Protein AF-A0A8T4QSX1-F1 (afdb_monomer)

Nearest PDB structures (foldseek):
  5jki-assembly1_A  TM=8.114E-01  e=7.889E-05  Bacillus subtilis subsp. subtilis str. 168
  6ebu-assembly1_A  TM=8.485E-01  e=3.230E-04  Aquifex aeolicus VF5
  5cwb-assembly1_A  TM=5.114E-01  e=4.850E+00  synthetic construct

Foldseek 3Di:
DDPPPVVVVVVVVLVVLVVLLVCLDPVVLVVVLVVCCVVPVVLSVLLVVLLVVLVVVQLVCLLVDADAFQDHDDAPDPVSSSVRRLAAPSSLLSLLLVLVSCCVVPVDPVSNVVSVVSSVSNVVSCVSNRSYDPVNNVRSNVSNVVSNVVSVVD

Secondary structure (DSSP, 8-state):
-----HHHHHHHHHHHHHHHHHTTSHHHHHHHHHHHHHH-HHHHHHHHHHHHHHHHHHHHHHHHS-PPPSS-----SHHHHHHH--SS-HHHHHHHHHHHHHHHHH--HHHHHHHHHHHHHHHHHHHHTTS--HHHHHHHHHHHHHHHHHHHT-

Solvent-accessible surface area (backbone atoms only — not comparable to full-atom values): 8097 Å² total; per-residue (Å²): 133,80,78,71,56,61,68,60,54,48,51,55,50,53,52,53,34,50,58,47,40,44,73,47,33,72,68,46,53,52,52,53,33,57,58,27,49,78,77,39,50,69,59,18,50,52,51,54,54,45,52,51,49,53,49,54,52,39,51,51,44,10,68,74,48,71,35,78,26,82,61,77,73,90,61,94,45,74,68,46,48,42,67,48,23,22,36,45,22,65,44,37,12,50,43,47,27,48,43,52,54,48,40,72,74,65,70,43,70,68,58,50,54,51,42,52,50,50,43,51,49,33,53,48,29,36,44,75,71,35,50,32,58,72,65,17,39,50,47,6,39,51,50,15,48,52,48,42,56,59,58,74,74,104

Structure (mmCIF, N/CA/C/O backbone):
data_AF-A0A8T4QSX1-F1
#
_entry.id   AF-A0A8T4QSX1-F1
#
loop_
_atom_site.group_PDB
_atom_site.id
_atom_site.type_symbol
_atom_site.label_atom_id
_atom_site.label_alt_id
_atom_site.label_comp_id
_atom_site.label_asym_id
_atom_site.label_entity_id
_atom_site.label_seq_id
_atom_site.pdbx_PDB_ins_code
_atom_site.Cartn_x
_atom_site.Cartn_y
_atom_site.Cartn_z
_atom_site.occupancy
_atom_site.B_iso_or_equiv
_atom_site.auth_seq_id
_atom_site.auth_comp_id
_atom_site.auth_asym_id
_atom_site.auth_atom_id
_atom_site.pdbx_PDB_model_num
ATOM 1 N N . MET A 1 1 ? 6.524 -16.525 42.268 1.00 45.25 1 MET A N 1
ATOM 2 C CA . MET A 1 1 ? 6.135 -16.645 40.847 1.00 45.25 1 MET A CA 1
ATOM 3 C C . MET A 1 1 ? 5.733 -15.250 40.384 1.00 45.25 1 MET A C 1
ATOM 5 O O . MET A 1 1 ? 4.683 -14.769 40.785 1.00 45.25 1 MET A O 1
ATOM 9 N N . LYS A 1 2 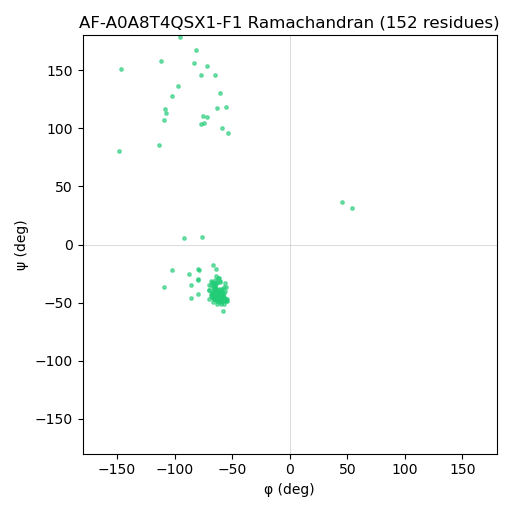? 6.650 -14.515 39.737 1.00 48.66 2 LYS A N 1
ATOM 10 C CA . LYS A 1 2 ? 6.437 -13.104 39.379 1.00 48.66 2 LYS A CA 1
ATOM 11 C C . LYS A 1 2 ? 5.270 -13.031 38.394 1.00 48.66 2 LYS A C 1
ATOM 13 O O . LYS A 1 2 ? 5.377 -13.590 37.307 1.00 48.66 2 LYS A O 1
ATOM 18 N N . PHE A 1 3 ? 4.192 -12.351 38.780 1.00 52.03 3 PHE A N 1
ATOM 19 C CA . PHE A 1 3 ? 3.229 -11.788 37.839 1.00 52.03 3 PHE A CA 1
ATOM 20 C C . PHE A 1 3 ? 4.035 -10.934 36.856 1.00 52.03 3 PHE A C 1
ATOM 22 O O . PHE A 1 3 ? 4.422 -9.808 37.169 1.00 52.03 3 PHE A O 1
ATOM 29 N N . PHE A 1 4 ? 4.390 -11.502 35.703 1.00 57.56 4 PHE A N 1
ATOM 30 C CA . PHE A 1 4 ? 4.861 -10.716 34.576 1.00 57.56 4 PHE A CA 1
ATOM 31 C C . PHE A 1 4 ? 3.768 -9.691 34.309 1.00 57.56 4 PHE A C 1
ATOM 33 O O . PHE A 1 4 ? 2.617 -10.056 34.085 1.00 57.56 4 PHE A O 1
ATOM 40 N N . ASN A 1 5 ? 4.125 -8.418 34.449 1.00 65.50 5 ASN A N 1
ATOM 41 C CA . ASN A 1 5 ? 3.210 -7.296 34.354 1.00 65.50 5 ASN A CA 1
ATOM 42 C C . ASN A 1 5 ? 2.547 -7.333 32.969 1.00 65.50 5 ASN A C 1
ATOM 44 O O . ASN A 1 5 ? 3.171 -6.979 31.968 1.00 65.50 5 ASN A O 1
ATOM 48 N N . THR A 1 6 ? 1.314 -7.831 32.902 1.00 76.06 6 THR A N 1
ATOM 49 C CA . THR A 1 6 ? 0.568 -8.053 31.655 1.00 76.06 6 THR A CA 1
ATOM 50 C C . THR A 1 6 ? 0.457 -6.766 30.846 1.00 76.06 6 THR A C 1
ATOM 52 O O . THR A 1 6 ? 0.575 -6.805 29.626 1.00 76.06 6 THR A O 1
ATOM 55 N N . ALA A 1 7 ? 0.380 -5.616 31.521 1.00 77.62 7 ALA A N 1
ATOM 56 C CA . ALA A 1 7 ? 0.402 -4.297 30.897 1.00 77.62 7 ALA A CA 1
ATOM 57 C C . ALA A 1 7 ? 1.734 -3.974 30.192 1.00 77.62 7 ALA A C 1
ATOM 59 O O . ALA A 1 7 ? 1.736 -3.367 29.123 1.00 77.62 7 ALA A O 1
ATOM 60 N N . TYR A 1 8 ? 2.874 -4.392 30.755 1.00 79.69 8 TYR A N 1
ATOM 61 C CA . TYR A 1 8 ? 4.186 -4.195 30.127 1.00 79.69 8 TYR A CA 1
ATOM 62 C C . TYR A 1 8 ? 4.334 -5.052 28.866 1.00 79.69 8 TYR A C 1
ATOM 64 O O . TYR A 1 8 ? 4.782 -4.562 27.831 1.00 79.69 8 TYR A O 1
ATOM 72 N N . LEU A 1 9 ? 3.915 -6.319 28.942 1.00 80.06 9 LEU A N 1
ATOM 73 C CA . LEU A 1 9 ? 3.920 -7.222 27.791 1.00 80.06 9 LEU A CA 1
ATOM 74 C C . LEU A 1 9 ? 2.982 -6.727 26.689 1.00 80.06 9 LEU A C 1
ATOM 76 O O . LEU A 1 9 ? 3.373 -6.711 25.526 1.00 80.06 9 LEU A O 1
ATOM 80 N N . GLN A 1 10 ? 1.786 -6.270 27.056 1.00 81.25 10 GLN A N 1
ATOM 81 C CA . GLN A 1 10 ? 0.819 -5.732 26.107 1.00 81.25 10 GLN A CA 1
ATOM 82 C C . GLN A 1 10 ? 1.351 -4.478 25.412 1.00 81.25 10 GLN A C 1
ATOM 84 O O . GLN A 1 10 ? 1.357 -4.430 24.189 1.00 81.25 10 GLN A O 1
ATOM 89 N N . LYS A 1 11 ? 1.928 -3.528 26.159 1.00 83.50 11 LYS A N 1
ATOM 90 C CA . LYS A 1 11 ? 2.575 -2.349 25.566 1.00 83.50 11 LYS A CA 1
ATOM 91 C C . LYS A 1 11 ? 3.684 -2.732 24.580 1.00 83.50 11 LYS A C 1
ATOM 93 O O . LYS A 1 11 ? 3.747 -2.190 23.484 1.00 83.50 11 LYS A O 1
ATOM 98 N N . HIS A 1 12 ? 4.537 -3.687 24.948 1.00 84.19 12 HIS A N 1
ATOM 99 C CA . HIS A 1 12 ? 5.621 -4.137 24.076 1.00 84.19 12 HIS A CA 1
ATOM 100 C C . HIS A 1 12 ? 5.109 -4.819 22.793 1.00 84.19 12 HIS A C 1
ATOM 102 O O . HIS A 1 12 ? 5.710 -4.670 21.729 1.00 84.19 12 HIS A O 1
ATOM 108 N N . LEU A 1 13 ? 4.000 -5.562 22.877 1.00 84.06 13 LEU A N 1
ATOM 109 C CA . LEU A 1 13 ? 3.334 -6.139 21.708 1.00 84.06 13 LEU A CA 1
ATOM 110 C C . LEU A 1 13 ? 2.701 -5.055 20.829 1.00 84.06 13 LEU A C 1
ATOM 112 O O . LEU A 1 13 ? 2.862 -5.101 19.612 1.00 84.06 13 LEU A O 1
ATOM 116 N N . ASP A 1 14 ? 2.044 -4.065 21.427 1.00 85.50 14 ASP A N 1
ATOM 117 C CA . ASP A 1 14 ? 1.426 -2.951 20.705 1.00 85.50 14 ASP A CA 1
ATOM 118 C C . ASP A 1 14 ? 2.471 -2.129 19.934 1.00 85.50 14 ASP A C 1
ATOM 120 O O . ASP A 1 14 ? 2.249 -1.790 18.770 1.00 85.50 14 ASP A O 1
ATOM 124 N N . ASP A 1 15 ? 3.630 -1.866 20.547 1.00 84.44 15 ASP A N 1
ATOM 125 C CA . ASP A 1 15 ? 4.754 -1.173 19.906 1.00 84.44 15 ASP A CA 1
ATOM 126 C C . ASP A 1 15 ? 5.268 -1.967 18.691 1.00 84.44 15 ASP A C 1
ATOM 128 O O . ASP A 1 15 ? 5.338 -1.431 17.585 1.00 84.44 15 ASP A O 1
ATOM 132 N N . LYS A 1 16 ? 5.484 -3.283 18.837 1.00 86.50 16 LYS A N 1
ATOM 133 C CA . LYS A 1 16 ? 5.865 -4.152 17.706 1.00 86.50 16 LYS A CA 1
ATOM 134 C C . LYS A 1 16 ? 4.823 -4.168 16.590 1.00 86.50 16 LYS A C 1
ATOM 136 O O . LYS A 1 16 ? 5.168 -4.189 15.410 1.00 86.50 16 LYS A O 1
ATOM 141 N N . MET A 1 17 ? 3.537 -4.162 16.934 1.00 87.56 17 MET A N 1
ATOM 142 C CA . MET A 1 17 ? 2.466 -4.135 15.936 1.00 87.56 17 MET A CA 1
ATOM 143 C C . MET A 1 17 ? 2.429 -2.799 15.191 1.00 87.56 17 MET A C 1
ATOM 145 O O . MET A 1 17 ? 2.159 -2.787 13.987 1.00 87.56 17 MET A O 1
ATOM 149 N N . ARG A 1 18 ? 2.747 -1.683 15.855 1.00 85.56 18 ARG A N 1
ATOM 150 C CA . ARG A 1 18 ? 2.895 -0.375 15.200 1.00 85.56 18 ARG A CA 1
ATOM 151 C C . ARG A 1 18 ? 4.063 -0.358 14.221 1.00 85.56 18 ARG A C 1
ATOM 153 O O . ARG A 1 18 ? 3.875 0.122 13.104 1.00 85.56 18 ARG A O 1
ATOM 160 N N . ASP A 1 19 ? 5.192 -0.957 14.582 1.00 86.25 19 ASP A N 1
ATOM 161 C CA . ASP A 1 19 ? 6.345 -1.087 13.682 1.00 86.25 19 ASP A CA 1
ATOM 162 C C . ASP A 1 19 ? 5.989 -1.903 12.431 1.00 86.25 19 ASP A C 1
ATOM 164 O O . ASP A 1 19 ? 6.291 -1.502 11.308 1.00 86.25 19 ASP A O 1
ATOM 168 N N . ILE A 1 20 ? 5.242 -3.001 12.592 1.00 87.00 20 ILE A N 1
ATOM 169 C CA . ILE A 1 20 ? 4.731 -3.787 11.456 1.00 87.00 20 ILE A CA 1
ATOM 170 C C . ILE A 1 20 ? 3.783 -2.946 10.587 1.00 87.00 20 ILE A C 1
ATOM 172 O O . ILE A 1 20 ? 3.877 -2.973 9.360 1.00 87.00 20 ILE A O 1
ATOM 176 N N . THR A 1 21 ? 2.892 -2.154 11.194 1.00 85.75 21 THR A N 1
ATOM 177 C CA . THR A 1 21 ? 2.021 -1.224 10.452 1.00 85.75 21 THR A CA 1
ATOM 178 C C . THR A 1 21 ? 2.833 -0.177 9.676 1.00 85.75 21 THR A C 1
ATOM 180 O O . THR A 1 21 ? 2.377 0.267 8.620 1.00 85.75 21 THR A O 1
ATOM 183 N N . ALA A 1 22 ? 4.028 0.205 10.139 1.00 86.06 22 ALA A N 1
ATOM 184 C CA . ALA A 1 22 ? 4.873 1.190 9.462 1.00 86.06 22 ALA A CA 1
ATOM 185 C C . ALA A 1 22 ? 5.348 0.721 8.075 1.00 86.06 22 ALA A C 1
ATOM 187 O O . ALA A 1 22 ? 5.498 1.552 7.177 1.00 86.06 22 ALA A O 1
ATOM 188 N N . LEU A 1 23 ? 5.466 -0.594 7.846 1.00 86.81 23 LEU A N 1
ATOM 189 C CA . LEU A 1 23 ? 5.684 -1.171 6.507 1.00 86.81 23 LEU A CA 1
ATOM 190 C C . LEU A 1 23 ? 4.504 -0.911 5.555 1.00 86.81 23 LEU A C 1
ATOM 192 O O . LEU A 1 23 ? 4.639 -0.939 4.338 1.00 86.81 23 LEU A O 1
ATOM 196 N N . GLY A 1 24 ? 3.328 -0.623 6.105 1.00 84.75 24 GLY A N 1
ATOM 197 C CA . GLY A 1 24 ? 2.162 -0.171 5.364 1.00 84.75 24 GLY A CA 1
ATOM 198 C C . GLY A 1 24 ? 2.041 1.352 5.259 1.00 84.75 24 GLY A C 1
ATOM 199 O O . GLY A 1 24 ? 1.012 1.801 4.768 1.00 84.75 24 GLY A O 1
ATOM 200 N N . SER A 1 25 ? 3.009 2.155 5.718 1.00 87.94 25 SER A N 1
ATOM 201 C CA . SER A 1 25 ? 2.929 3.630 5.761 1.00 87.94 25 SER A CA 1
ATOM 202 C C . SER A 1 25 ? 3.299 4.305 4.438 1.00 87.94 25 SER A C 1
ATOM 204 O O . SER A 1 25 ? 4.071 3.761 3.662 1.00 87.94 25 SER A O 1
ATOM 206 N N . VAL A 1 26 ? 2.816 5.535 4.196 1.00 88.00 26 VAL A N 1
ATOM 207 C CA . VAL A 1 26 ? 3.138 6.291 2.962 1.00 88.00 26 VAL A CA 1
ATOM 208 C C . VAL A 1 26 ? 4.651 6.465 2.794 1.00 88.00 26 VAL A C 1
ATOM 210 O O . VAL A 1 26 ? 5.161 6.266 1.697 1.00 88.00 26 VAL A O 1
ATOM 213 N N . ALA A 1 27 ? 5.367 6.767 3.881 1.00 89.25 27 ALA A N 1
ATOM 214 C CA . ALA A 1 27 ? 6.814 6.964 3.866 1.00 89.25 27 ALA A CA 1
ATOM 215 C C . ALA A 1 27 ? 7.572 5.724 3.366 1.00 89.25 27 ALA A C 1
ATOM 217 O O . ALA A 1 27 ? 8.487 5.857 2.556 1.00 89.25 27 ALA A O 1
ATOM 218 N N . PHE A 1 28 ? 7.152 4.521 3.780 1.00 92.44 28 PHE A N 1
ATOM 219 C CA . PHE A 1 28 ? 7.735 3.276 3.278 1.00 92.44 28 PHE A CA 1
ATOM 220 C C . PHE A 1 28 ? 7.567 3.149 1.758 1.00 92.44 28 PHE A C 1
ATOM 222 O O . PHE A 1 28 ? 8.537 2.892 1.051 1.00 92.44 28 PHE A O 1
ATOM 229 N N . TYR A 1 29 ? 6.366 3.398 1.228 1.00 92.19 29 TYR A N 1
ATOM 230 C CA . TYR A 1 29 ? 6.144 3.320 -0.221 1.00 92.19 29 TYR A CA 1
ATOM 231 C C . TYR A 1 29 ? 6.876 4.415 -1.002 1.00 92.19 29 TYR A C 1
ATOM 233 O O . TYR A 1 29 ? 7.303 4.156 -2.123 1.00 92.19 29 TYR A O 1
ATOM 241 N N . LEU A 1 30 ? 7.061 5.610 -0.431 1.00 91.44 30 LEU A N 1
ATOM 242 C CA . LEU A 1 30 ? 7.880 6.658 -1.050 1.00 91.44 30 LEU A CA 1
ATOM 243 C C . LEU A 1 30 ? 9.356 6.255 -1.119 1.00 91.44 30 LEU A C 1
ATOM 245 O O . LEU A 1 30 ? 10.002 6.492 -2.136 1.00 91.44 30 LEU A O 1
ATOM 249 N N . LEU A 1 31 ? 9.879 5.595 -0.082 1.00 94.00 31 LEU A N 1
ATOM 250 C CA . LEU A 1 31 ? 11.222 5.019 -0.126 1.00 94.00 31 LEU A CA 1
ATOM 251 C C . LEU A 1 31 ? 11.329 3.971 -1.242 1.00 94.00 31 LEU A C 1
ATOM 253 O O . LEU A 1 31 ? 12.247 4.040 -2.055 1.00 94.00 31 LEU A O 1
ATOM 257 N N . VAL A 1 32 ? 10.371 3.040 -1.322 1.00 93.44 32 VAL A N 1
ATOM 258 C CA . VAL A 1 32 ? 10.328 2.032 -2.395 1.00 93.44 32 VAL A CA 1
ATOM 259 C C . VAL A 1 32 ? 10.261 2.704 -3.770 1.00 93.44 32 VAL A C 1
ATOM 261 O O . VAL A 1 32 ? 11.012 2.324 -4.662 1.00 93.44 32 VAL A O 1
ATOM 264 N N . PHE A 1 33 ? 9.442 3.743 -3.936 1.00 94.19 33 PHE A N 1
ATOM 265 C CA . PHE A 1 33 ? 9.376 4.533 -5.166 1.00 94.19 33 PHE A CA 1
ATOM 266 C C . PHE A 1 33 ? 10.740 5.105 -5.569 1.00 94.19 33 PHE A C 1
ATOM 268 O O . PHE A 1 33 ? 11.149 4.923 -6.713 1.00 94.19 33 PHE A O 1
ATOM 275 N N . VAL A 1 34 ? 11.470 5.735 -4.644 1.00 95.19 34 VAL A N 1
ATOM 276 C CA . VAL A 1 34 ? 12.804 6.296 -4.926 1.00 95.19 34 VAL A CA 1
ATOM 277 C C . VAL A 1 34 ? 13.795 5.205 -5.339 1.00 95.19 34 VAL A C 1
ATOM 279 O O . VAL A 1 34 ? 14.558 5.401 -6.284 1.00 95.19 34 VAL A O 1
ATOM 282 N N . LEU A 1 35 ? 13.761 4.038 -4.687 1.00 93.88 35 LEU A N 1
ATOM 283 C CA . LEU A 1 35 ? 14.604 2.898 -5.065 1.00 93.88 35 LEU A CA 1
ATOM 284 C C . LEU A 1 35 ? 14.278 2.397 -6.479 1.00 93.88 35 LEU A C 1
ATOM 286 O O . LEU A 1 35 ? 15.181 2.149 -7.277 1.00 93.88 35 LEU A O 1
ATOM 290 N N . PHE A 1 36 ? 12.990 2.296 -6.814 1.00 93.94 36 PHE A N 1
ATOM 291 C CA . PHE A 1 36 ? 12.549 1.908 -8.152 1.00 93.94 36 PHE A CA 1
ATOM 292 C C . PHE A 1 36 ? 12.864 2.965 -9.207 1.00 93.94 36 PHE A C 1
ATOM 294 O O . PHE A 1 36 ? 13.150 2.601 -10.342 1.00 93.94 36 PHE A O 1
ATOM 301 N N . LEU A 1 37 ? 12.880 4.251 -8.858 1.00 95.00 37 LEU A N 1
ATOM 302 C CA . LEU A 1 37 ? 13.187 5.323 -9.804 1.00 95.00 37 LEU A CA 1
ATOM 303 C C . LEU A 1 37 ? 14.598 5.185 -10.394 1.00 95.00 37 LEU A C 1
ATOM 305 O O . LEU A 1 37 ? 14.805 5.526 -11.554 1.00 95.00 37 LEU A O 1
ATOM 309 N N . ALA A 1 38 ? 15.549 4.651 -9.623 1.00 93.94 38 ALA A N 1
ATOM 310 C CA . ALA A 1 38 ? 16.922 4.437 -10.076 1.00 93.94 38 ALA A CA 1
ATOM 311 C C . ALA A 1 38 ? 17.102 3.171 -10.935 1.00 93.94 38 ALA A C 1
ATOM 313 O O . ALA A 1 38 ? 17.991 3.133 -11.782 1.00 93.94 38 ALA A O 1
ATOM 314 N N . VAL A 1 39 ? 16.293 2.131 -10.707 1.00 94.25 39 VAL A N 1
ATOM 315 C CA . VAL A 1 39 ? 16.516 0.794 -11.294 1.00 94.25 39 VAL A CA 1
ATOM 316 C C . VAL A 1 39 ? 15.490 0.452 -12.378 1.00 94.25 39 VAL A C 1
ATOM 318 O O . VAL A 1 39 ? 15.833 -0.165 -13.382 1.00 94.25 39 VAL A O 1
ATOM 321 N N . ALA A 1 40 ? 14.235 0.863 -12.200 1.00 93.81 40 ALA A N 1
ATOM 322 C CA . ALA A 1 40 ? 13.130 0.612 -13.120 1.00 93.81 40 ALA A CA 1
ATOM 323 C C . ALA A 1 40 ? 12.111 1.771 -13.088 1.00 93.81 40 ALA A C 1
ATOM 325 O O . ALA A 1 40 ? 11.056 1.662 -12.449 1.00 93.81 40 ALA A O 1
ATOM 326 N N . PRO A 1 41 ? 12.399 2.886 -13.792 1.00 93.69 41 PRO A N 1
ATOM 327 C CA . PRO A 1 41 ? 11.573 4.094 -13.760 1.00 93.69 41 PRO A CA 1
ATOM 328 C C . PRO A 1 41 ? 10.109 3.867 -14.155 1.00 93.69 41 PRO A C 1
ATOM 330 O O . PRO A 1 41 ? 9.215 4.470 -13.569 1.00 93.69 41 PRO A O 1
ATOM 333 N N . SER A 1 42 ? 9.837 2.978 -15.116 1.00 92.69 42 SER A N 1
ATOM 334 C CA . SER A 1 42 ? 8.468 2.628 -15.522 1.00 92.69 42 SER A 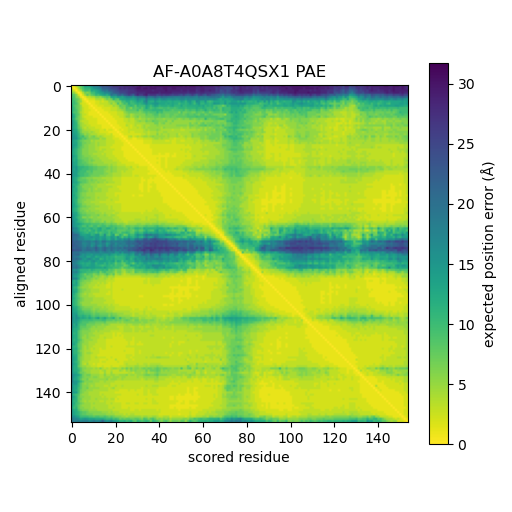CA 1
ATOM 335 C C . SER A 1 42 ? 7.673 2.008 -14.370 1.00 92.69 42 SER A C 1
ATOM 337 O O . SER A 1 42 ? 6.555 2.437 -14.085 1.00 92.69 42 SER A O 1
ATOM 339 N N . THR A 1 43 ? 8.275 1.064 -13.644 1.00 93.50 43 THR A N 1
ATOM 340 C CA . THR A 1 43 ? 7.692 0.458 -12.439 1.00 93.50 43 THR A CA 1
ATOM 341 C C . THR A 1 43 ? 7.536 1.481 -11.311 1.00 93.50 43 THR A C 1
ATOM 343 O O . THR A 1 43 ? 6.557 1.430 -10.568 1.00 93.50 43 THR A O 1
ATOM 346 N N . ALA A 1 44 ? 8.455 2.445 -11.192 1.00 94.88 44 ALA A N 1
ATOM 347 C CA . ALA A 1 44 ? 8.340 3.534 -10.220 1.00 94.88 44 ALA A CA 1
ATOM 348 C C . ALA A 1 44 ? 7.106 4.411 -10.492 1.00 94.88 44 ALA A C 1
ATOM 350 O O . ALA A 1 44 ? 6.333 4.698 -9.578 1.00 94.88 44 ALA A O 1
ATOM 351 N N . TRP A 1 45 ? 6.878 4.801 -11.749 1.00 94.38 45 TRP A N 1
ATOM 352 C CA . TRP A 1 45 ? 5.696 5.579 -12.127 1.00 94.38 45 TRP A CA 1
ATOM 353 C C . TRP A 1 45 ? 4.399 4.796 -11.945 1.00 94.38 45 TRP A C 1
ATOM 355 O O . TRP A 1 45 ? 3.441 5.350 -11.407 1.00 94.38 45 TRP A O 1
ATOM 365 N N . LEU A 1 46 ? 4.387 3.506 -12.300 1.00 94.94 46 LEU A N 1
ATOM 366 C CA . LEU A 1 46 ? 3.271 2.604 -12.006 1.00 94.94 46 LEU A CA 1
ATOM 367 C C . LEU A 1 46 ? 2.947 2.606 -10.504 1.00 94.94 46 LEU A C 1
ATOM 369 O O . LEU A 1 46 ? 1.788 2.780 -10.121 1.00 94.94 46 LEU A O 1
ATOM 373 N N . LEU A 1 47 ? 3.976 2.484 -9.656 1.00 95.19 47 LEU A N 1
ATOM 374 C CA . LEU A 1 47 ? 3.825 2.518 -8.205 1.00 95.19 47 LEU A CA 1
ATOM 375 C C . LEU A 1 47 ? 3.216 3.847 -7.738 1.00 95.19 47 LEU A C 1
ATOM 377 O O . LEU A 1 47 ? 2.227 3.846 -7.009 1.00 95.19 47 LEU A O 1
ATOM 381 N N . LEU A 1 48 ? 3.772 4.982 -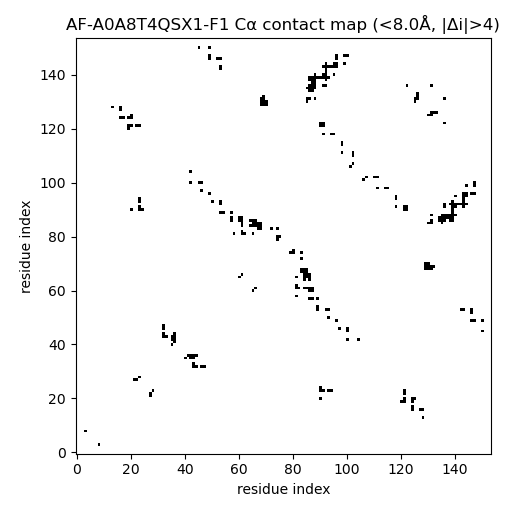8.167 1.00 95.69 48 LEU A N 1
ATOM 382 C CA . LEU A 1 48 ? 3.312 6.304 -7.736 1.00 95.69 48 LEU A CA 1
ATOM 383 C C . LEU A 1 48 ? 1.870 6.589 -8.180 1.00 95.69 48 LEU A C 1
ATOM 385 O O . LEU A 1 48 ? 1.048 7.008 -7.364 1.00 95.69 48 LEU A O 1
ATOM 389 N N . ILE A 1 49 ? 1.549 6.332 -9.450 1.00 96.06 49 ILE A N 1
ATOM 390 C CA . ILE A 1 49 ? 0.209 6.552 -10.010 1.00 96.06 49 ILE A CA 1
ATOM 391 C C . ILE A 1 49 ? -0.813 5.654 -9.311 1.00 96.06 49 ILE A C 1
ATOM 393 O O . ILE A 1 49 ? -1.857 6.141 -8.875 1.00 96.06 49 ILE A O 1
ATOM 397 N N . GLY A 1 50 ? -0.501 4.371 -9.118 1.00 96.62 50 GLY A N 1
ATOM 398 C CA . GLY A 1 50 ? -1.394 3.459 -8.410 1.00 96.62 50 GLY A CA 1
ATOM 399 C C . GLY A 1 50 ? -1.627 3.853 -6.956 1.00 96.62 50 GLY A C 1
ATOM 400 O O . GLY A 1 50 ? -2.765 3.815 -6.488 1.00 96.62 50 GLY A O 1
ATOM 401 N N . LEU A 1 51 ? -0.599 4.332 -6.249 1.00 95.81 51 LEU A N 1
ATOM 402 C CA . LEU A 1 51 ? -0.764 4.866 -4.895 1.00 95.81 51 LEU A CA 1
ATOM 403 C C . LEU A 1 51 ? -1.676 6.097 -4.872 1.00 95.81 51 LEU A C 1
ATOM 405 O O . LEU A 1 51 ? -2.511 6.197 -3.969 1.00 95.81 51 LEU A O 1
ATOM 409 N N . MET A 1 52 ? -1.553 7.007 -5.842 1.00 96.06 52 MET A N 1
ATOM 410 C CA . MET A 1 52 ? -2.437 8.173 -5.952 1.00 96.06 52 MET A CA 1
ATOM 411 C C . MET A 1 52 ? -3.889 7.757 -6.205 1.00 96.06 52 MET A C 1
ATOM 413 O O . MET A 1 52 ? -4.783 8.234 -5.508 1.00 96.06 52 MET A O 1
ATOM 417 N N . ILE A 1 53 ? -4.126 6.818 -7.127 1.00 96.62 53 ILE A N 1
ATOM 418 C CA . ILE A 1 53 ? -5.470 6.302 -7.427 1.00 96.62 53 ILE A CA 1
ATOM 419 C C . ILE A 1 53 ? -6.072 5.606 -6.203 1.00 96.62 53 ILE A C 1
ATOM 421 O O . ILE A 1 53 ? -7.210 5.897 -5.841 1.00 96.62 53 ILE A O 1
ATOM 425 N N . ILE A 1 54 ? -5.315 4.741 -5.516 1.00 96.81 54 ILE A N 1
ATOM 426 C CA . ILE A 1 54 ? -5.780 4.069 -4.292 1.00 96.81 54 ILE A CA 1
ATOM 427 C C . ILE A 1 54 ? -6.209 5.094 -3.241 1.00 96.81 54 ILE A C 1
ATOM 429 O O . ILE A 1 54 ? -7.276 4.934 -2.652 1.00 96.81 54 ILE A O 1
ATOM 433 N N . HIS A 1 55 ? -5.417 6.146 -3.005 1.00 94.50 55 HIS A N 1
ATOM 434 C CA . HIS A 1 55 ? -5.789 7.181 -2.036 1.00 94.50 55 HIS A CA 1
ATOM 435 C C . HIS A 1 55 ? -7.009 7.971 -2.497 1.00 94.50 55 HIS A C 1
ATOM 437 O O . HIS A 1 55 ? -7.929 8.148 -1.706 1.00 94.50 55 HIS A O 1
ATOM 443 N N . ALA A 1 56 ? -7.058 8.406 -3.756 1.00 94.94 56 ALA A N 1
ATOM 444 C CA . ALA A 1 56 ? -8.189 9.161 -4.285 1.00 94.94 56 ALA A CA 1
ATOM 445 C C . ALA A 1 56 ? -9.502 8.368 -4.163 1.00 94.94 56 ALA A C 1
ATOM 447 O O . ALA A 1 56 ? -10.484 8.871 -3.616 1.00 94.94 56 ALA A O 1
ATOM 448 N N . VAL A 1 57 ? -9.498 7.101 -4.590 1.00 95.62 57 VAL A N 1
ATOM 449 C CA . VAL A 1 57 ? -10.672 6.221 -4.514 1.00 95.62 57 VAL A CA 1
ATOM 450 C C . VAL A 1 57 ? -11.033 5.913 -3.064 1.00 95.62 57 VAL A C 1
ATOM 452 O O . VAL A 1 57 ? -12.199 6.024 -2.693 1.00 95.62 57 VAL A O 1
ATOM 455 N N . ALA A 1 58 ? -10.060 5.572 -2.213 1.00 93.75 58 ALA A N 1
ATOM 456 C CA . ALA A 1 58 ? -10.337 5.280 -0.810 1.00 93.75 58 ALA A CA 1
ATOM 457 C C . ALA A 1 58 ? -10.892 6.500 -0.066 1.00 93.75 58 ALA A C 1
ATOM 459 O O . ALA A 1 58 ? -11.852 6.353 0.683 1.00 93.75 58 ALA A O 1
ATOM 460 N N . MET A 1 59 ? -10.341 7.696 -0.287 1.00 89.81 59 MET A N 1
ATOM 461 C CA . MET A 1 59 ? -10.854 8.933 0.309 1.00 89.81 59 MET A CA 1
ATOM 462 C C . MET A 1 59 ? -12.256 9.265 -0.206 1.00 89.81 59 MET A C 1
ATOM 464 O O . MET A 1 59 ? -13.110 9.647 0.589 1.00 89.81 59 MET A O 1
ATOM 468 N N . GLY A 1 60 ?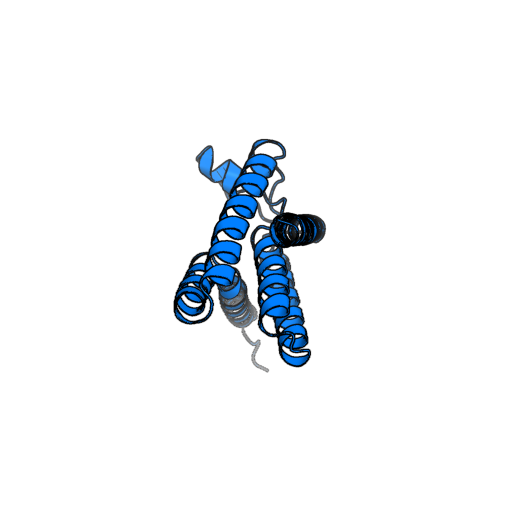 -12.529 9.040 -1.496 1.00 91.62 60 GLY A N 1
ATOM 469 C CA . GLY A 1 60 ? -13.874 9.164 -2.060 1.00 91.62 60 GLY A CA 1
ATOM 470 C C . GLY A 1 60 ? -14.879 8.213 -1.402 1.00 91.62 60 GLY A C 1
ATOM 471 O O . GLY A 1 60 ? -15.947 8.645 -0.969 1.00 91.62 60 GLY A O 1
ATOM 472 N N . ILE A 1 61 ? -14.514 6.935 -1.240 1.00 90.44 61 ILE A N 1
ATOM 473 C CA . ILE A 1 61 ? -15.351 5.948 -0.541 1.00 90.44 61 ILE A CA 1
ATOM 474 C C . ILE A 1 61 ? -15.568 6.362 0.913 1.00 90.44 61 ILE A C 1
ATOM 476 O O . ILE A 1 61 ? -16.694 6.312 1.384 1.00 90.44 61 ILE A O 1
ATOM 480 N N . ARG A 1 62 ? -14.525 6.802 1.620 1.00 89.25 62 ARG A N 1
ATOM 481 C CA . ARG A 1 62 ? -14.606 7.222 3.028 1.00 89.25 62 ARG A CA 1
ATOM 482 C C . ARG A 1 62 ? -15.466 8.465 3.235 1.00 89.25 62 ARG A C 1
ATOM 484 O O . ARG A 1 62 ? -16.134 8.574 4.260 1.00 89.25 62 ARG A O 1
ATOM 491 N N . ALA A 1 63 ? -15.454 9.384 2.272 1.00 85.81 63 ALA A N 1
ATOM 492 C CA . ALA A 1 63 ? -16.298 10.571 2.285 1.00 85.81 63 ALA A CA 1
ATOM 493 C C . ALA A 1 63 ? -17.782 10.230 2.059 1.00 85.81 63 ALA A C 1
ATOM 495 O O . ALA A 1 63 ? -18.646 10.866 2.657 1.00 85.81 63 ALA A O 1
ATOM 496 N N . TYR A 1 64 ? -18.081 9.223 1.228 1.00 86.62 64 TYR A N 1
ATOM 497 C CA . TYR A 1 64 ? -19.453 8.792 0.934 1.00 86.62 64 TYR A CA 1
ATOM 498 C C . TYR A 1 64 ? -20.009 7.783 1.956 1.00 86.62 64 TYR A C 1
ATOM 500 O O . TYR A 1 64 ? -21.132 7.920 2.435 1.00 86.62 64 TYR A O 1
ATOM 508 N N . TYR A 1 65 ? -19.219 6.770 2.308 1.00 84.94 65 TYR A N 1
ATOM 509 C CA . TYR A 1 65 ? -19.548 5.696 3.240 1.00 84.94 65 TYR A CA 1
ATOM 510 C C . TYR A 1 65 ? -18.671 5.789 4.491 1.00 84.94 65 TYR A C 1
ATOM 512 O O . TYR A 1 65 ? -17.624 5.147 4.620 1.00 84.94 65 TYR A O 1
ATOM 520 N N . PHE A 1 66 ? -19.123 6.600 5.444 1.00 79.44 66 PHE A N 1
ATOM 521 C CA . PHE A 1 66 ? -18.453 6.736 6.728 1.00 79.44 66 PHE A CA 1
ATOM 522 C C . PHE A 1 66 ? -18.757 5.531 7.629 1.00 79.44 66 PHE A C 1
ATOM 524 O O . PHE A 1 66 ? -19.836 5.421 8.216 1.00 79.44 66 PHE A O 1
ATOM 531 N N . LYS A 1 67 ? -17.782 4.630 7.760 1.00 79.50 67 LYS A N 1
ATOM 532 C CA . LYS A 1 67 ? -17.820 3.513 8.709 1.00 79.50 67 LYS A CA 1
ATOM 533 C C . LYS A 1 67 ? -16.940 3.819 9.918 1.00 79.50 67 LYS A C 1
ATOM 535 O O . LYS A 1 67 ? -15.762 4.131 9.762 1.00 79.50 67 LYS A O 1
ATOM 540 N N . ASN A 1 68 ? -17.494 3.692 11.123 1.00 77.31 68 ASN A N 1
ATOM 541 C CA . ASN A 1 68 ? -16.735 3.875 12.360 1.00 77.31 68 ASN A CA 1
ATOM 542 C C . ASN A 1 68 ? -15.648 2.797 12.519 1.00 77.31 68 ASN A C 1
ATOM 544 O O . ASN A 1 68 ? -15.833 1.638 12.136 1.00 77.31 68 ASN A O 1
ATOM 548 N N . ARG A 1 69 ? -14.512 3.174 13.113 1.00 76.31 69 ARG A N 1
ATOM 549 C CA . ARG A 1 69 ? -13.479 2.221 13.549 1.00 76.31 69 ARG A CA 1
ATOM 550 C C . ARG A 1 69 ? -13.954 1.427 14.775 1.00 76.31 69 ARG A C 1
ATOM 552 O O . ARG A 1 69 ? -14.750 1.957 15.549 1.00 76.31 69 ARG A O 1
ATOM 559 N N . PRO A 1 70 ? -13.443 0.198 14.984 1.00 66.81 70 PRO A N 1
ATOM 560 C CA . PRO A 1 70 ? -13.778 -0.619 16.155 1.00 66.81 70 PRO A CA 1
ATOM 561 C C . PRO A 1 70 ? -13.513 0.078 17.499 1.00 66.81 70 PRO A C 1
ATOM 563 O O . PRO A 1 70 ? -14.301 -0.065 18.428 1.00 66.81 70 PRO A O 1
ATOM 566 N N . GLU A 1 71 ? -12.443 0.872 17.594 1.00 65.38 71 GLU A N 1
ATOM 567 C CA . GLU A 1 71 ? -12.236 1.818 18.693 1.00 65.38 71 GLU A CA 1
ATOM 568 C C . GLU A 1 71 ? -12.404 3.248 18.181 1.00 65.38 71 GLU A C 1
ATOM 570 O O . GLU A 1 71 ? -11.566 3.767 17.439 1.00 65.38 71 GLU A O 1
ATOM 575 N N . ALA A 1 72 ? -13.521 3.872 18.556 1.00 57.50 72 ALA A N 1
ATOM 576 C CA . ALA A 1 72 ? -13.837 5.240 18.181 1.00 57.50 72 ALA A CA 1
ATOM 577 C C . ALA A 1 72 ? -12.931 6.225 18.940 1.00 57.50 72 ALA A C 1
ATOM 579 O O . ALA A 1 72 ? -13.065 6.420 20.148 1.00 57.50 72 ALA A O 1
ATOM 580 N N . GLU A 1 73 ? -12.012 6.866 18.223 1.00 61.75 73 GLU A N 1
ATOM 581 C CA . GLU A 1 73 ? -11.286 8.035 18.716 1.00 61.75 73 GLU A CA 1
ATOM 582 C C . GLU A 1 73 ? -12.202 9.273 18.632 1.00 61.75 73 GLU A C 1
ATOM 584 O O . GLU A 1 73 ? -13.053 9.392 17.746 1.00 61.75 73 GLU A O 1
ATOM 589 N N . LYS A 1 74 ? -12.079 10.205 19.585 1.00 53.56 74 LYS A N 1
ATOM 590 C CA . LYS A 1 74 ? -12.829 11.469 19.538 1.00 53.56 74 LYS A CA 1
ATOM 591 C C . LYS A 1 74 ? -12.179 12.381 18.497 1.00 53.56 74 LYS A C 1
ATOM 593 O O . LYS A 1 74 ? -11.076 12.868 18.721 1.00 53.56 74 LYS A O 1
ATOM 598 N N . HIS A 1 75 ? -12.870 12.621 17.386 1.00 58.62 75 HIS A N 1
ATOM 599 C CA . HIS A 1 75 ? -12.373 13.433 16.275 1.00 58.62 75 HIS A CA 1
ATOM 600 C C . HIS A 1 75 ? -13.096 14.791 16.219 1.00 58.62 75 HIS A C 1
ATOM 602 O O . HIS A 1 75 ? -14.306 14.812 15.978 1.00 58.62 75 HIS A O 1
ATOM 608 N N . PRO A 1 76 ? -12.401 15.917 16.466 1.00 54.62 76 PRO A N 1
ATOM 609 C CA . PRO A 1 76 ? -13.027 17.237 16.516 1.00 54.62 76 PRO A CA 1
ATOM 610 C C . PRO A 1 76 ? -13.293 17.865 15.132 1.00 54.62 76 PRO A C 1
ATOM 612 O O . PRO A 1 76 ? -14.175 18.718 15.038 1.00 54.62 76 PRO A O 1
ATOM 615 N N . THR A 1 77 ? -12.604 17.448 14.059 1.00 67.81 77 THR A N 1
ATOM 616 C CA . THR A 1 77 ? -12.687 18.096 12.729 1.00 67.81 77 THR A CA 1
ATOM 617 C C . THR A 1 77 ? -13.374 17.225 11.667 1.00 67.81 77 THR A C 1
ATOM 619 O O . THR A 1 77 ? -13.415 16.000 11.755 1.00 67.81 77 THR A O 1
ATOM 622 N N . TRP A 1 78 ? -13.900 17.849 10.607 1.00 60.59 78 TRP A N 1
ATOM 623 C CA . TRP A 1 78 ? -14.491 17.153 9.453 1.00 60.59 78 TRP A CA 1
ATOM 624 C C . TRP A 1 78 ? -13.464 16.331 8.649 1.00 60.59 78 TRP A C 1
ATOM 626 O O . TRP A 1 78 ? -13.787 15.231 8.206 1.00 60.59 78 TRP A O 1
ATOM 636 N N . LEU A 1 79 ? -12.223 16.817 8.517 1.00 60.81 79 LEU A N 1
ATOM 637 C CA . LEU A 1 79 ? -11.103 16.061 7.935 1.00 60.81 79 LEU A CA 1
ATOM 638 C C . LEU A 1 79 ? -10.773 14.831 8.783 1.00 60.81 79 LEU A C 1
ATOM 640 O O . LEU A 1 79 ? -10.684 13.725 8.255 1.00 60.81 79 LEU A O 1
ATOM 644 N N . ASP A 1 80 ? -10.721 15.010 10.105 1.00 64.94 80 ASP A N 1
ATOM 645 C CA . ASP A 1 80 ? -10.494 13.915 11.047 1.00 64.94 80 ASP A CA 1
ATOM 646 C C . ASP A 1 80 ? -11.597 12.857 10.954 1.00 64.94 80 ASP A C 1
ATOM 648 O O . ASP A 1 80 ? -11.320 11.680 11.142 1.00 64.94 80 ASP A O 1
ATOM 652 N N . LYS A 1 81 ? -12.838 13.242 10.618 1.00 65.25 81 LYS A N 1
ATOM 653 C CA . LYS A 1 81 ? -13.921 12.291 10.324 1.00 65.25 81 LYS A CA 1
ATOM 654 C C . LYS A 1 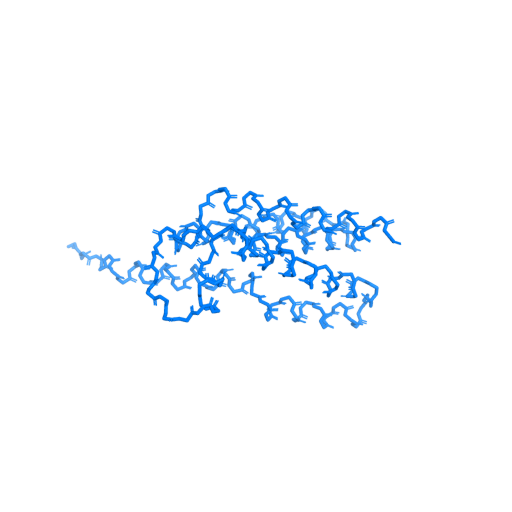81 ? -13.643 11.472 9.066 1.00 65.25 81 LYS A C 1
ATOM 656 O O . LYS A 1 81 ? -13.814 10.264 9.103 1.00 65.25 81 LYS A O 1
ATOM 661 N N . ILE A 1 82 ? -13.208 12.069 7.961 1.00 63.59 82 ILE A N 1
ATOM 662 C CA . ILE A 1 82 ? -12.909 11.287 6.747 1.00 63.59 82 ILE A CA 1
ATOM 663 C C . ILE A 1 82 ? -11.745 10.324 7.016 1.00 63.59 82 ILE A C 1
ATOM 665 O O . ILE A 1 82 ? -11.802 9.150 6.641 1.00 63.59 82 ILE A O 1
ATOM 669 N N . ASP A 1 83 ? -10.731 10.779 7.748 1.00 66.31 83 ASP A N 1
ATOM 670 C CA . ASP A 1 83 ? -9.628 9.921 8.172 1.00 66.31 83 ASP A CA 1
ATOM 671 C C . ASP A 1 83 ? -10.070 8.848 9.169 1.00 66.31 83 ASP A C 1
ATOM 673 O O . ASP A 1 83 ? -9.562 7.721 9.123 1.00 66.31 83 ASP A O 1
ATOM 677 N N . ALA A 1 84 ? -11.049 9.142 10.025 1.00 70.50 84 ALA A N 1
ATOM 678 C CA . ALA A 1 84 ? -11.628 8.200 10.976 1.00 70.50 84 ALA A CA 1
ATOM 679 C C . ALA A 1 84 ? -12.401 7.063 10.311 1.00 70.50 84 ALA A C 1
ATOM 681 O O . ALA A 1 84 ? -12.600 6.035 10.956 1.00 70.50 84 ALA A O 1
ATOM 682 N N . ALA A 1 85 ? -12.792 7.191 9.042 1.00 78.12 85 ALA A N 1
ATOM 683 C CA . ALA A 1 85 ? -13.460 6.114 8.330 1.00 78.12 85 ALA A CA 1
ATOM 684 C C . ALA A 1 85 ? -12.562 4.863 8.257 1.00 78.12 85 ALA A C 1
ATOM 686 O O . ALA A 1 85 ? -11.375 4.920 7.909 1.00 78.12 85 ALA A O 1
ATOM 687 N N . SER A 1 86 ? -13.125 3.712 8.614 1.00 82.88 86 SER A N 1
ATOM 688 C CA . SER A 1 86 ? -12.408 2.434 8.655 1.00 82.88 86 SER A CA 1
ATOM 689 C C . SER A 1 86 ? -12.384 1.725 7.298 1.00 82.88 86 SER A C 1
ATOM 691 O O . SER A 1 86 ? -11.365 1.132 6.937 1.00 82.88 86 SER A O 1
ATOM 693 N N . PHE A 1 87 ? -13.448 1.849 6.503 1.00 88.62 87 PHE A N 1
ATOM 694 C CA . PHE A 1 87 ? -13.571 1.194 5.202 1.00 88.62 87 PHE A CA 1
ATOM 695 C C . PHE A 1 87 ? -13.185 2.121 4.033 1.00 88.62 87 PHE A C 1
ATOM 697 O O . PHE A 1 87 ? -13.648 3.259 3.999 1.00 88.62 87 PHE A O 1
ATOM 704 N N . PRO A 1 88 ? -12.415 1.658 3.030 1.00 92.81 88 PRO A N 1
ATOM 705 C CA . PRO A 1 88 ? -11.605 0.441 3.017 1.00 92.81 88 PRO A CA 1
ATOM 706 C C . PRO A 1 88 ? -10.254 0.656 3.728 1.00 92.81 88 PRO A C 1
ATOM 708 O O . PRO A 1 88 ? -9.821 1.787 3.999 1.00 92.81 88 PRO A O 1
ATOM 711 N N . SER A 1 89 ? -9.539 -0.435 4.005 1.00 94.00 89 SER A N 1
ATOM 712 C CA . SER A 1 89 ? -8.178 -0.376 4.545 1.00 94.00 89 SER A CA 1
ATOM 713 C C . SER A 1 89 ? -7.166 0.037 3.471 1.00 94.00 89 SER A C 1
ATOM 715 O O . SER A 1 89 ? -6.734 -0.773 2.650 1.00 94.00 89 SER A O 1
ATOM 717 N N . ILE A 1 90 ? -6.710 1.293 3.530 1.00 93.94 90 ILE A N 1
ATOM 718 C CA . ILE A 1 90 ? -5.642 1.818 2.658 1.00 93.94 90 ILE A CA 1
ATOM 719 C C . ILE A 1 90 ? -4.313 1.070 2.879 1.00 93.94 90 ILE A C 1
ATOM 721 O O . ILE A 1 90 ? -3.507 0.943 1.962 1.00 93.94 90 ILE A O 1
ATOM 725 N N . HIS A 1 91 ? -4.063 0.537 4.082 1.00 93.50 91 HIS A N 1
ATOM 726 C CA . HIS A 1 91 ? -2.859 -0.262 4.345 1.00 93.50 91 HIS A CA 1
ATOM 727 C C . HIS A 1 91 ? -2.897 -1.571 3.550 1.00 93.50 91 HIS A C 1
ATOM 729 O O . HIS A 1 91 ? -1.953 -1.856 2.823 1.00 93.50 91 HIS A O 1
ATOM 735 N N . ALA A 1 92 ? -4.015 -2.304 3.610 1.00 95.69 92 ALA A N 1
ATOM 736 C CA . ALA A 1 92 ? -4.182 -3.539 2.847 1.00 95.69 92 ALA A CA 1
ATOM 737 C C . ALA A 1 92 ? -4.135 -3.282 1.331 1.00 95.69 92 ALA A C 1
ATOM 739 O O . ALA A 1 92 ? -3.442 -4.003 0.616 1.00 95.69 92 ALA A O 1
ATOM 740 N N . ALA A 1 93 ? -4.799 -2.218 0.859 1.00 97.19 93 ALA A N 1
ATOM 741 C CA . ALA A 1 93 ? -4.820 -1.846 -0.557 1.00 97.19 93 ALA A CA 1
ATOM 742 C C . ALA A 1 93 ? -3.426 -1.559 -1.125 1.00 97.19 93 ALA A C 1
ATOM 744 O O . ALA A 1 93 ? -3.080 -2.042 -2.199 1.00 97.19 93 ALA A O 1
ATOM 745 N N . ARG A 1 94 ? -2.591 -0.811 -0.400 1.00 96.06 94 ARG A N 1
ATOM 746 C CA . ARG A 1 94 ? -1.229 -0.514 -0.862 1.00 96.06 94 ARG A CA 1
ATOM 747 C C . ARG A 1 94 ? -0.323 -1.735 -0.831 1.00 96.06 94 ARG A C 1
ATOM 749 O O . ARG A 1 94 ? 0.464 -1.915 -1.755 1.00 96.06 94 ARG A O 1
ATOM 756 N N . THR A 1 95 ? -0.440 -2.577 0.196 1.00 95.88 95 THR A N 1
ATOM 757 C CA . THR A 1 95 ? 0.439 -3.743 0.329 1.00 95.88 95 THR A CA 1
ATOM 758 C C . THR A 1 95 ? 0.169 -4.774 -0.760 1.00 95.88 95 THR A C 1
ATOM 760 O O . THR A 1 95 ? 1.121 -5.252 -1.373 1.00 95.88 95 THR A O 1
ATOM 763 N N . ILE A 1 96 ? -1.101 -5.077 -1.060 1.00 97.31 96 ILE A N 1
ATOM 764 C CA . ILE A 1 96 ? -1.434 -5.997 -2.159 1.00 97.31 96 ILE A CA 1
ATOM 765 C C . ILE A 1 96 ? -1.014 -5.419 -3.521 1.00 97.31 96 ILE A C 1
ATOM 767 O O . ILE A 1 96 ? -0.476 -6.137 -4.360 1.00 97.31 96 ILE A O 1
ATOM 771 N N . PHE A 1 97 ? -1.185 -4.108 -3.719 1.00 97.31 97 PHE A N 1
ATOM 772 C CA . PHE A 1 97 ? -0.785 -3.425 -4.947 1.00 97.31 97 PHE A CA 1
ATOM 773 C C . PHE A 1 97 ? 0.736 -3.478 -5.163 1.00 97.31 97 PHE A C 1
ATOM 775 O O . PHE A 1 97 ? 1.203 -3.813 -6.253 1.00 97.31 97 PHE A O 1
ATOM 782 N N . LEU A 1 98 ? 1.524 -3.218 -4.114 1.00 95.69 98 LEU A N 1
ATOM 783 C CA . LEU A 1 98 ? 2.981 -3.345 -4.172 1.00 95.69 98 LEU A CA 1
ATOM 784 C C . LEU A 1 98 ? 3.414 -4.790 -4.403 1.00 95.69 98 LEU A C 1
ATOM 786 O O . LEU A 1 98 ? 4.310 -5.015 -5.208 1.00 95.69 98 LEU A O 1
ATOM 790 N N . MET A 1 99 ? 2.776 -5.764 -3.750 1.00 95.69 99 MET A N 1
ATOM 791 C CA . MET A 1 99 ? 3.066 -7.181 -3.975 1.00 95.69 99 MET A CA 1
ATOM 792 C C . MET A 1 99 ? 2.941 -7.545 -5.461 1.00 95.69 99 MET A C 1
ATOM 794 O O . MET A 1 99 ? 3.867 -8.133 -6.017 1.00 95.69 99 MET A O 1
ATOM 798 N N . PHE A 1 100 ? 1.847 -7.155 -6.125 1.00 95.75 100 PHE A N 1
ATOM 799 C CA . PHE A 1 100 ? 1.683 -7.410 -7.559 1.00 95.75 100 PHE A CA 1
ATOM 800 C C . PHE A 1 100 ? 2.683 -6.632 -8.421 1.00 95.75 100 PHE A C 1
AT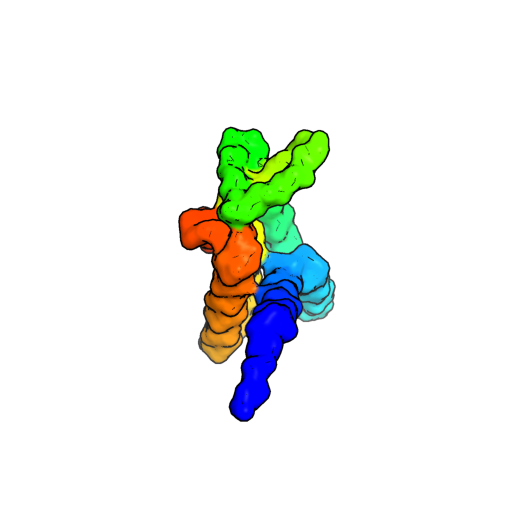OM 802 O O . PHE A 1 100 ? 3.286 -7.208 -9.324 1.00 95.75 100 PHE A O 1
ATOM 809 N N . THR A 1 101 ? 2.938 -5.364 -8.090 1.00 94.25 101 THR A N 1
ATOM 810 C CA . THR A 1 101 ? 3.934 -4.528 -8.784 1.00 94.25 101 THR A CA 1
ATOM 811 C C . THR A 1 101 ? 5.336 -5.149 -8.727 1.00 94.25 101 THR A C 1
ATOM 813 O O . THR A 1 101 ? 6.032 -5.230 -9.740 1.00 94.25 101 THR A O 1
ATOM 816 N N . LEU A 1 102 ? 5.744 -5.650 -7.557 1.00 92.69 102 LEU A N 1
ATOM 817 C CA . LEU A 1 102 ? 7.013 -6.357 -7.370 1.00 92.69 102 LEU A CA 1
ATOM 818 C C . LEU A 1 102 ? 7.039 -7.691 -8.114 1.00 92.69 102 LEU A C 1
ATOM 820 O O . LEU A 1 102 ? 8.060 -8.035 -8.708 1.00 92.69 102 LEU A O 1
ATOM 824 N N . ASN A 1 103 ? 5.929 -8.431 -8.097 1.00 92.81 103 ASN A N 1
ATOM 825 C CA . ASN A 1 103 ? 5.823 -9.702 -8.803 1.00 92.81 103 ASN A CA 1
ATOM 826 C C . ASN A 1 103 ? 5.973 -9.523 -10.322 1.00 92.81 103 ASN A C 1
ATOM 828 O O . ASN A 1 103 ? 6.678 -10.311 -10.944 1.00 92.81 103 ASN A O 1
ATOM 832 N N . ARG A 1 104 ? 5.399 -8.461 -10.907 1.00 90.31 104 ARG A N 1
ATOM 833 C CA . ARG A 1 104 ? 5.596 -8.118 -12.328 1.00 90.31 104 ARG A CA 1
ATOM 834 C C . ARG A 1 104 ? 7.059 -7.856 -12.662 1.00 90.31 104 ARG A C 1
ATOM 836 O O . ARG A 1 104 ? 7.525 -8.275 -13.712 1.00 90.31 104 ARG A O 1
ATOM 843 N N . TYR A 1 105 ? 7.769 -7.148 -11.786 1.00 88.94 105 TYR A N 1
ATOM 844 C CA . TYR A 1 105 ? 9.145 -6.739 -12.057 1.00 88.94 105 TYR A CA 1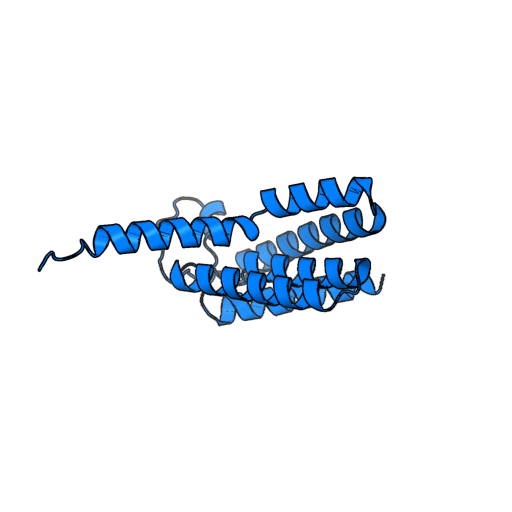
ATOM 845 C C . TYR A 1 105 ? 10.170 -7.858 -11.822 1.00 88.94 105 TYR A C 1
ATOM 847 O O . TYR A 1 105 ? 11.086 -8.026 -12.620 1.00 88.94 105 TYR A O 1
ATOM 855 N N . LEU A 1 106 ? 10.036 -8.618 -10.730 1.00 90.50 106 LEU A N 1
ATOM 856 C CA . LEU A 1 106 ? 11.048 -9.596 -10.303 1.00 90.50 106 LEU A CA 1
ATOM 857 C C . LEU A 1 106 ? 10.683 -11.046 -10.629 1.00 90.50 106 LEU A C 1
ATOM 859 O O . LEU A 1 106 ? 11.580 -11.884 -10.663 1.00 90.50 106 LEU A O 1
ATOM 863 N N . MET A 1 107 ? 9.392 -11.353 -10.819 1.00 88.25 107 MET A N 1
ATOM 864 C CA . MET A 1 107 ? 8.862 -12.695 -11.116 1.00 88.25 107 MET A CA 1
ATOM 865 C C . MET A 1 107 ? 9.445 -13.810 -10.224 1.00 88.25 107 MET A C 1
ATOM 867 O O . MET A 1 107 ? 9.697 -14.928 -10.670 1.00 88.25 107 MET A O 1
ATOM 871 N N . ASN A 1 108 ? 9.695 -13.502 -8.947 1.00 90.81 108 ASN A N 1
ATOM 872 C CA . ASN A 1 108 ? 10.388 -14.390 -8.018 1.00 90.81 108 ASN A CA 1
ATOM 873 C C . ASN A 1 108 ? 9.418 -14.971 -6.978 1.00 90.81 108 ASN A C 1
ATOM 875 O O . ASN A 1 108 ? 8.886 -14.251 -6.131 1.00 90.81 108 ASN A O 1
ATOM 879 N N . TYR A 1 109 ? 9.253 -16.296 -6.997 1.00 90.38 109 TYR A N 1
ATOM 880 C CA . TYR A 1 109 ? 8.363 -17.024 -6.088 1.00 90.38 109 TYR A CA 1
ATOM 881 C C . TYR A 1 109 ? 8.693 -16.826 -4.601 1.00 90.38 109 TYR A C 1
ATOM 883 O O . TYR A 1 109 ? 7.783 -16.696 -3.782 1.00 90.38 109 TYR A O 1
ATOM 891 N N . TRP A 1 110 ? 9.976 -16.759 -4.238 1.00 92.62 110 TRP A N 1
ATOM 892 C CA . TRP A 1 110 ? 10.393 -16.544 -2.849 1.00 92.62 110 TRP A CA 1
ATOM 893 C C . TRP A 1 110 ? 10.025 -15.148 -2.367 1.00 92.62 110 TRP A C 1
ATOM 895 O O . TRP A 1 110 ? 9.518 -14.986 -1.259 1.00 92.62 110 TRP A O 1
ATOM 905 N N . LEU A 1 111 ? 10.219 -14.142 -3.222 1.00 90.38 111 LEU A N 1
ATOM 906 C CA . LEU A 1 111 ? 9.796 -12.782 -2.914 1.00 90.38 111 LEU A CA 1
ATOM 907 C C . LEU A 1 111 ? 8.280 -12.711 -2.722 1.00 90.38 111 LEU A C 1
ATOM 909 O O . LEU A 1 111 ? 7.817 -12.068 -1.783 1.00 90.38 111 LEU A O 1
ATOM 913 N N . MET A 1 112 ? 7.514 -13.397 -3.571 1.00 92.44 112 MET A N 1
ATOM 914 C CA . MET A 1 112 ? 6.061 -13.449 -3.448 1.00 92.44 112 MET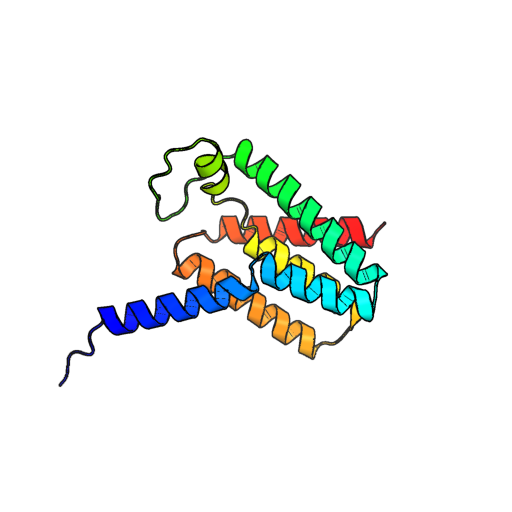 A CA 1
ATOM 915 C C . MET A 1 112 ? 5.630 -14.059 -2.109 1.00 92.44 112 MET A C 1
ATOM 917 O O . MET A 1 112 ? 4.783 -13.493 -1.424 1.00 92.44 112 MET A O 1
ATOM 921 N N . ALA A 1 113 ? 6.262 -15.157 -1.681 1.00 93.19 113 ALA A N 1
ATOM 922 C CA . ALA A 1 113 ? 5.994 -15.762 -0.376 1.00 93.19 113 ALA A CA 1
ATOM 923 C C . ALA A 1 113 ? 6.283 -14.791 0.785 1.00 93.19 113 ALA A C 1
ATOM 925 O O . ALA A 1 113 ? 5.474 -14.666 1.707 1.00 93.19 113 ALA A O 1
ATOM 926 N N . VAL A 1 114 ? 7.396 -14.049 0.715 1.00 93.69 114 VAL A N 1
ATOM 927 C CA . VAL A 1 114 ? 7.730 -13.014 1.708 1.00 93.69 114 VAL A CA 1
ATOM 928 C C . VAL A 1 114 ? 6.696 -11.887 1.700 1.00 93.69 114 VAL A C 1
ATOM 930 O O . VAL A 1 114 ? 6.242 -11.471 2.762 1.00 93.69 114 VAL A O 1
ATOM 933 N N . MET A 1 115 ? 6.273 -11.410 0.529 1.00 93.19 115 MET A N 1
ATOM 934 C CA . MET A 1 115 ? 5.272 -10.343 0.425 1.00 93.19 115 MET A CA 1
ATOM 935 C C . MET A 1 115 ? 3.896 -10.778 0.936 1.00 93.19 115 MET A C 1
ATOM 937 O O . MET A 1 115 ? 3.225 -9.993 1.603 1.00 93.19 115 MET A O 1
ATOM 941 N N . VAL A 1 116 ? 3.496 -12.031 0.704 1.00 94.50 116 VAL A N 1
ATOM 942 C CA . VAL A 1 116 ? 2.273 -12.605 1.285 1.00 94.50 116 VAL A CA 1
ATOM 943 C C . VAL A 1 116 ? 2.372 -12.640 2.812 1.00 94.50 116 VAL A C 1
ATOM 945 O O . VAL A 1 116 ? 1.427 -12.245 3.496 1.00 94.50 116 VAL A O 1
ATOM 948 N N . ALA A 1 117 ? 3.523 -13.029 3.369 1.00 94.31 117 ALA A N 1
ATOM 949 C CA . ALA A 1 117 ? 3.748 -12.978 4.813 1.00 94.31 117 ALA A CA 1
ATOM 950 C C . ALA A 1 117 ? 3.673 -11.540 5.360 1.00 94.31 117 ALA A C 1
ATOM 952 O O . ALA A 1 117 ? 2.989 -11.300 6.354 1.00 94.31 117 ALA A O 1
ATOM 953 N N . VAL A 1 118 ? 4.304 -10.568 4.689 1.00 92.75 118 VAL A N 1
ATOM 954 C CA . VAL A 1 118 ? 4.236 -9.141 5.057 1.00 92.75 118 VAL A CA 1
ATOM 955 C C . VAL A 1 118 ? 2.798 -8.622 5.001 1.00 92.75 118 VAL A C 1
ATOM 957 O O . VAL A 1 118 ? 2.356 -7.951 5.933 1.00 92.75 118 VAL A O 1
ATOM 960 N N . LEU A 1 119 ? 2.041 -8.968 3.958 1.00 94.94 119 LEU A N 1
ATOM 961 C CA . LEU A 1 119 ? 0.630 -8.612 3.827 1.00 94.94 119 LEU A CA 1
ATOM 962 C C . LEU A 1 119 ? -0.198 -9.154 4.991 1.00 94.94 119 LEU A C 1
ATOM 964 O O . LEU A 1 119 ? -0.936 -8.394 5.619 1.00 94.94 119 LEU A O 1
ATOM 968 N N . MET A 1 120 ? -0.046 -10.440 5.313 1.00 94.19 120 MET A N 1
ATOM 969 C CA . MET A 1 120 ? -0.749 -11.058 6.437 1.00 94.19 120 MET A CA 1
ATOM 970 C C . MET A 1 120 ? -0.379 -10.399 7.768 1.00 94.19 120 MET A C 1
ATOM 972 O O . MET A 1 120 ? -1.272 -10.117 8.566 1.00 94.19 120 MET A O 1
ATOM 976 N N . LEU A 1 121 ? 0.902 -10.090 7.994 1.00 93.25 121 LEU A N 1
ATOM 977 C CA . LEU A 1 121 ? 1.368 -9.403 9.202 1.00 93.25 121 LEU A CA 1
ATOM 978 C C . LEU A 1 121 ? 0.788 -7.990 9.327 1.00 93.25 121 LEU A C 1
ATOM 980 O O . LEU A 1 121 ? 0.337 -7.607 10.407 1.00 93.25 121 LEU A O 1
ATOM 984 N N . ILE A 1 122 ? 0.747 -7.225 8.232 1.00 92.00 122 ILE A N 1
ATOM 985 C CA . ILE A 1 122 ? 0.132 -5.893 8.214 1.00 92.00 122 ILE A CA 1
ATOM 986 C C . ILE A 1 122 ? -1.364 -6.011 8.512 1.00 92.00 122 ILE A C 1
ATOM 988 O O . ILE A 1 122 ? -1.854 -5.346 9.422 1.00 92.00 122 ILE A O 1
ATOM 992 N N . CYS A 1 123 ? -2.091 -6.880 7.806 1.00 92.44 123 CYS A N 1
ATOM 993 C CA . CYS A 1 123 ? -3.516 -7.128 8.040 1.00 92.44 123 CYS A CA 1
ATOM 994 C C . CYS A 1 123 ? -3.801 -7.521 9.497 1.00 92.44 123 CYS A C 1
ATOM 996 O O . CYS A 1 123 ? -4.684 -6.940 10.132 1.00 92.44 123 CYS A O 1
ATOM 998 N N . PHE A 1 124 ? -3.014 -8.447 10.046 1.00 90.88 124 PHE A N 1
ATOM 999 C CA . PHE A 1 124 ? -3.115 -8.876 11.436 1.00 90.88 124 PHE A CA 1
ATOM 1000 C C . PHE A 1 124 ? -2.876 -7.717 12.408 1.00 90.88 124 PHE A C 1
ATOM 1002 O O . PHE A 1 124 ? -3.693 -7.491 13.298 1.00 90.88 124 PHE A O 1
ATOM 1009 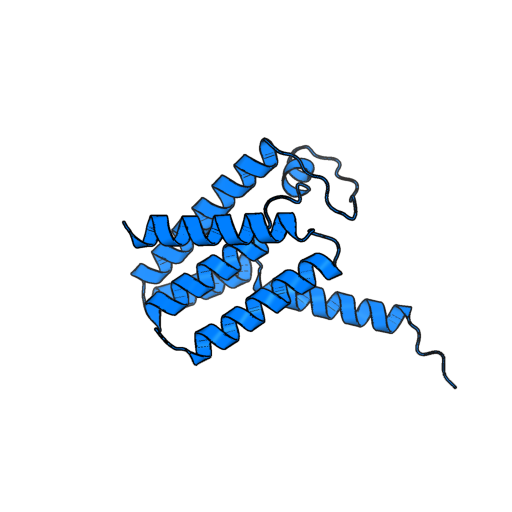N N . SER A 1 125 ? -1.819 -6.929 12.198 1.00 90.38 125 SER A N 1
ATOM 1010 C CA . SER A 1 125 ? -1.516 -5.745 13.009 1.00 90.38 125 SER A CA 1
ATOM 1011 C C . SER A 1 125 ? -2.688 -4.753 13.036 1.00 90.38 125 SER A C 1
ATOM 1013 O O . SER A 1 125 ? -3.037 -4.228 14.094 1.00 90.38 125 SER A O 1
ATOM 1015 N N . ARG A 1 126 ? -3.375 -4.541 11.904 1.00 90.25 126 ARG A N 1
ATOM 1016 C CA . ARG A 1 126 ? -4.539 -3.637 11.826 1.00 90.25 126 ARG A CA 1
ATOM 1017 C C . ARG A 1 126 ? -5.755 -4.130 12.616 1.00 90.25 126 ARG A C 1
ATOM 1019 O O . ARG A 1 126 ? -6.438 -3.295 13.215 1.00 90.25 126 ARG A O 1
ATOM 1026 N N . ILE A 1 127 ? -6.008 -5.441 12.625 1.00 89.56 127 ILE A N 1
ATOM 1027 C CA . ILE A 1 127 ? -7.063 -6.057 13.448 1.00 89.56 127 ILE A CA 1
ATOM 1028 C C . ILE A 1 127 ? -6.672 -6.000 14.926 1.00 89.56 127 ILE A C 1
ATOM 1030 O O . ILE A 1 127 ? -7.473 -5.578 15.756 1.00 89.56 127 ILE A O 1
ATOM 1034 N N . TYR A 1 128 ? -5.433 -6.379 15.252 1.00 87.38 128 TYR A N 1
ATOM 1035 C CA . TYR A 1 128 ? -4.920 -6.404 16.621 1.00 87.38 128 TYR A CA 1
ATOM 1036 C C . TYR A 1 128 ? -4.975 -5.013 17.272 1.00 87.38 128 TYR A C 1
ATOM 1038 O O . TYR A 1 128 ? -5.474 -4.868 18.383 1.00 87.38 128 TYR A O 1
ATOM 1046 N N . LEU A 1 129 ? -4.568 -3.970 16.539 1.00 85.44 129 LEU A N 1
ATOM 1047 C CA . LEU A 1 129 ? -4.661 -2.568 16.968 1.00 85.44 129 LEU A CA 1
ATOM 1048 C C . LEU A 1 129 ? -6.087 -1.990 16.876 1.00 85.44 129 LEU A C 1
ATOM 1050 O O . LEU A 1 129 ? -6.261 -0.779 17.032 1.00 85.44 129 LEU A O 1
ATOM 1054 N N . ARG A 1 130 ? -7.091 -2.823 16.561 1.00 83.50 130 ARG A N 1
ATOM 1055 C CA . ARG A 1 130 ? -8.521 -2.475 16.484 1.00 83.50 130 ARG A CA 1
ATOM 1056 C C . ARG A 1 130 ? -8.816 -1.286 15.568 1.00 83.50 130 ARG A C 1
ATOM 1058 O O . ARG A 1 130 ? -9.761 -0.527 15.780 1.00 83.50 130 ARG A O 1
ATOM 1065 N N . LYS A 1 131 ? -8.005 -1.115 14.520 1.00 82.25 131 LYS A N 1
ATOM 1066 C CA . LYS A 1 131 ? -8.183 -0.040 13.534 1.00 82.25 131 LYS A CA 1
ATOM 1067 C C . LYS A 1 131 ? -9.117 -0.436 12.397 1.00 82.25 131 LYS A C 1
ATOM 1069 O O . LYS A 1 131 ? -9.703 0.452 11.788 1.00 82.25 131 LYS A O 1
ATOM 1074 N N . HIS A 1 132 ? -9.231 -1.729 12.107 1.00 88.25 132 HIS A N 1
ATOM 1075 C CA . HIS A 1 132 ? -10.021 -2.263 11.001 1.00 88.25 132 HIS A CA 1
ATOM 1076 C C . HIS A 1 132 ? -10.626 -3.614 11.371 1.00 88.25 132 HIS A C 1
ATOM 1078 O O . HIS A 1 132 ? -10.026 -4.366 12.141 1.00 88.25 132 HIS A O 1
ATOM 1084 N N . ASP A 1 133 ? -11.772 -3.932 10.779 1.00 89.31 133 ASP A N 1
ATOM 1085 C CA . ASP A 1 133 ? -12.306 -5.293 10.764 1.00 89.31 133 ASP A CA 1
ATOM 1086 C C . ASP A 1 133 ? -11.917 -6.052 9.479 1.00 89.31 133 ASP A C 1
ATOM 1088 O O . ASP A 1 133 ? -11.238 -5.533 8.589 1.00 89.31 133 ASP A O 1
ATOM 1092 N N . VAL A 1 134 ? -12.328 -7.319 9.384 1.00 90.06 134 VAL A N 1
ATOM 1093 C CA . VAL A 1 134 ? -12.005 -8.187 8.239 1.00 90.06 134 VAL A CA 1
ATOM 1094 C C . VAL A 1 134 ? -12.605 -7.655 6.930 1.00 90.06 134 VAL A C 1
ATOM 1096 O O . VAL A 1 134 ? -11.979 -7.789 5.879 1.00 90.06 134 VAL A O 1
ATOM 1099 N N . LEU A 1 135 ? -13.774 -7.006 6.978 1.00 90.62 135 LEU A N 1
ATOM 1100 C CA . LEU A 1 135 ? -14.415 -6.432 5.790 1.00 90.62 135 LEU A CA 1
ATOM 1101 C C . LEU A 1 135 ? -13.642 -5.218 5.269 1.00 90.62 135 LEU A C 1
ATOM 1103 O O . LEU A 1 135 ? -13.473 -5.081 4.059 1.00 90.62 135 LEU A O 1
ATOM 1107 N N . ASP A 1 136 ? -13.112 -4.376 6.156 1.00 91.06 136 ASP A N 1
ATOM 1108 C CA . ASP A 1 136 ? -12.249 -3.251 5.780 1.00 91.06 136 ASP A CA 1
ATOM 1109 C C . ASP A 1 136 ? -10.987 -3.724 5.062 1.00 91.06 136 ASP A C 1
ATOM 1111 O O . ASP A 1 136 ? -10.561 -3.121 4.072 1.00 91.06 136 ASP A O 1
ATOM 1115 N N . LEU A 1 137 ? -10.386 -4.809 5.560 1.00 93.44 137 LEU A N 1
ATOM 1116 C CA . LEU A 1 137 ? -9.231 -5.433 4.926 1.00 93.44 137 LEU A CA 1
ATOM 1117 C C . LEU A 1 137 ? -9.604 -6.026 3.571 1.00 93.44 137 LEU A C 1
ATOM 1119 O O . LEU A 1 137 ? -8.912 -5.740 2.601 1.00 93.44 137 LEU A O 1
ATOM 1123 N N . GLY A 1 138 ? -10.709 -6.771 3.483 1.00 94.81 138 GLY A N 1
ATOM 1124 C CA . GLY A 1 138 ? -11.211 -7.326 2.226 1.00 94.81 138 GLY A CA 1
ATOM 1125 C C . GLY A 1 138 ? -11.460 -6.248 1.170 1.00 94.81 138 GLY A C 1
ATOM 1126 O O . GLY A 1 138 ? -10.959 -6.357 0.054 1.00 94.81 138 GLY A O 1
ATOM 1127 N N . GLY A 1 139 ? -12.135 -5.155 1.539 1.00 95.00 139 GLY A N 1
ATOM 1128 C CA . GLY A 1 139 ? -12.344 -4.007 0.653 1.00 95.00 139 GLY A CA 1
ATOM 1129 C C . GLY A 1 139 ? -11.033 -3.356 0.207 1.00 95.00 139 GLY A C 1
ATOM 1130 O O . GLY A 1 139 ? -10.888 -2.990 -0.957 1.00 95.00 139 GLY A O 1
ATOM 1131 N N . GLY A 1 140 ? -10.048 -3.271 1.105 1.00 96.44 140 GLY A N 1
ATOM 1132 C CA . GLY A 1 140 ? -8.701 -2.816 0.766 1.00 96.44 140 GLY A CA 1
ATOM 1133 C C . GLY A 1 140 ? -8.001 -3.740 -0.234 1.00 96.44 140 GLY A C 1
ATOM 1134 O O . GLY A 1 140 ? -7.491 -3.267 -1.245 1.00 96.44 140 GLY A O 1
ATOM 1135 N N . LEU A 1 141 ? -8.015 -5.053 0.011 1.00 97.44 141 LEU A N 1
ATOM 1136 C CA . LEU A 1 141 ? -7.412 -6.052 -0.876 1.00 97.44 141 LEU A CA 1
ATOM 1137 C C . LEU A 1 141 ? -8.024 -6.007 -2.281 1.00 97.44 141 LEU A C 1
ATOM 1139 O O . LEU A 1 141 ? -7.292 -6.000 -3.270 1.00 97.44 141 LEU A O 1
ATOM 1143 N N . VAL A 1 142 ? -9.354 -5.917 -2.369 1.00 98.00 142 VAL A N 1
ATOM 1144 C CA . VAL A 1 142 ? -10.068 -5.775 -3.645 1.00 98.00 142 VAL A CA 1
ATOM 1145 C C . VAL A 1 142 ? -9.655 -4.486 -4.349 1.00 98.00 142 VAL A C 1
ATOM 1147 O O . VAL A 1 142 ? -9.253 -4.536 -5.508 1.00 98.00 142 VAL A O 1
ATOM 1150 N N . LEU A 1 143 ? -9.672 -3.346 -3.649 1.00 97.75 143 LEU A N 1
ATOM 1151 C CA . LEU A 1 143 ? -9.292 -2.055 -4.225 1.00 97.75 143 LEU A CA 1
ATOM 1152 C C . LEU A 1 143 ? -7.870 -2.078 -4.803 1.00 97.75 143 LEU A C 1
ATOM 1154 O O . LEU A 1 143 ? -7.674 -1.708 -5.957 1.00 97.75 143 LEU A O 1
ATOM 1158 N N . GLY A 1 144 ? -6.884 -2.529 -4.025 1.00 97.38 144 GLY A N 1
ATOM 1159 C CA . GLY A 1 144 ? -5.492 -2.577 -4.480 1.00 97.38 144 GLY A CA 1
ATOM 1160 C C . GLY A 1 144 ? -5.287 -3.515 -5.671 1.00 97.38 144 GLY A C 1
ATOM 1161 O O . GLY A 1 144 ? -4.557 -3.180 -6.601 1.00 97.38 144 GLY A O 1
ATOM 1162 N N . THR A 1 145 ? -5.978 -4.657 -5.676 1.00 97.75 145 THR A N 1
ATOM 1163 C CA . THR A 1 145 ? -5.945 -5.625 -6.783 1.00 97.75 145 THR A CA 1
ATOM 1164 C C . THR A 1 145 ? -6.537 -5.031 -8.062 1.00 97.75 145 THR A C 1
ATOM 1166 O O . THR A 1 145 ? -5.919 -5.113 -9.120 1.00 97.75 145 THR A O 1
ATOM 1169 N N . LEU A 1 146 ? -7.705 -4.385 -7.971 1.00 97.69 146 LEU A N 1
ATOM 1170 C CA . LEU A 1 146 ? -8.358 -3.752 -9.120 1.00 97.69 146 LEU A CA 1
ATOM 1171 C C . LEU A 1 146 ? -7.514 -2.619 -9.705 1.00 97.69 146 LEU A C 1
ATOM 1173 O O . LEU A 1 146 ? -7.379 -2.534 -10.922 1.00 97.69 146 LEU A O 1
ATOM 1177 N N . VAL A 1 147 ? -6.918 -1.775 -8.857 1.00 97.44 147 VAL A N 1
ATOM 1178 C CA . VAL A 1 147 ? -6.040 -0.689 -9.324 1.00 97.44 147 VAL A CA 1
ATOM 1179 C C . VAL A 1 147 ? -4.797 -1.242 -10.017 1.00 97.44 147 VAL A C 1
ATOM 1181 O O . VAL A 1 147 ? -4.402 -0.703 -11.046 1.00 97.44 147 VAL A O 1
ATOM 1184 N N . TYR A 1 148 ? -4.207 -2.324 -9.496 1.00 97.38 148 TYR A N 1
ATOM 1185 C CA . TYR A 1 148 ? -3.093 -2.991 -10.167 1.00 97.38 148 TYR A CA 1
ATOM 1186 C C . TYR A 1 148 ? -3.489 -3.441 -11.573 1.00 97.38 148 TYR A C 1
ATOM 1188 O O . TYR A 1 148 ? -2.879 -2.988 -12.533 1.00 97.38 148 TYR A O 1
ATOM 1196 N N . PHE A 1 149 ? -4.537 -4.256 -11.711 1.00 96.00 149 PHE A N 1
ATOM 1197 C CA . PHE A 1 149 ? -4.938 -4.774 -13.022 1.00 96.00 149 PHE A CA 1
ATOM 1198 C C . PHE A 1 149 ? -5.401 -3.686 -13.995 1.00 96.00 149 PHE A C 1
ATOM 1200 O O . PHE A 1 149 ? -5.159 -3.808 -15.191 1.00 96.00 149 PHE A O 1
ATOM 1207 N N . LEU A 1 150 ? -6.021 -2.611 -13.498 1.00 95.19 150 LEU A N 1
ATOM 1208 C CA . LEU A 1 150 ? -6.383 -1.458 -14.321 1.00 95.19 150 LEU A CA 1
ATOM 1209 C C . LEU A 1 150 ? -5.148 -0.797 -14.943 1.00 95.19 150 LEU A C 1
ATOM 1211 O O . LEU A 1 150 ? -5.171 -0.471 -16.123 1.00 95.19 150 LEU A O 1
ATOM 1215 N N . LEU A 1 151 ? -4.093 -0.580 -14.155 1.00 94.31 151 LEU A N 1
ATOM 1216 C CA . LEU A 1 151 ? -2.875 0.075 -14.635 1.00 94.31 151 LEU A CA 1
ATOM 1217 C C . LEU A 1 151 ? -1.952 -0.866 -15.410 1.00 94.31 151 LEU A C 1
ATOM 1219 O O . LEU A 1 151 ? -1.234 -0.415 -16.286 1.00 94.31 151 LEU A O 1
ATOM 1223 N N . ASP A 1 152 ? -1.956 -2.155 -15.080 1.00 89.56 152 ASP A N 1
ATOM 1224 C CA . ASP A 1 152 ? -1.174 -3.195 -15.757 1.00 89.56 152 ASP A CA 1
ATOM 1225 C C . ASP A 1 152 ? -1.609 -3.405 -17.216 1.00 89.56 152 ASP A C 1
ATOM 1227 O O . ASP A 1 152 ? -0.787 -3.769 -18.059 1.00 89.56 152 ASP A O 1
ATOM 1231 N N . PHE A 1 153 ? -2.900 -3.173 -17.478 1.00 83.44 153 PHE A N 1
ATOM 1232 C CA . PHE A 1 153 ? -3.548 -3.275 -18.785 1.00 83.44 153 PHE A CA 1
ATOM 1233 C C . PHE A 1 153 ? -3.299 -2.065 -19.706 1.00 83.44 153 PHE A C 1
ATOM 1235 O O . PHE A 1 153 ? -3.470 -2.191 -20.918 1.00 83.44 153 PHE A O 1
ATOM 1242 N N . LEU A 1 154 ? -2.940 -0.906 -19.143 1.00 76.62 154 LEU A N 1
ATOM 1243 C CA . LEU A 1 154 ? -2.684 0.345 -19.871 1.00 76.62 154 LEU A CA 1
ATOM 1244 C C . LEU A 1 154 ? -1.220 0.448 -20.320 1.00 76.62 154 LEU A C 1
ATOM 1246 O O . LEU A 1 154 ? -1.008 0.986 -21.430 1.00 76.62 154 LEU A O 1
#

Mean predicted aligned error: 6.13 Å

Sequence (154 aa):
MKFFNTAYLQKHLDDKMRDITALGSVAFYLLVFVLFLAVAPSTAWLLLIGLMIIHAVAMGIRAYYFKNRPEAEKHPTWLDKIDAASFPSIHAARTIFLMFTLNRYLMNYWLMAVMVAVLMLICFSRIYLRKHDVLDLGGGLVLGTLVYFLLDFL

pLDDT: mean 86.9, std 11.68, range [45.25, 98.0]

Radius of gyration: 16.97 Å; Cα contacts (8 Å, |Δi|>4): 168; chains: 1; bounding box: 36×35×61 Å